Protein AF-A0A257LTM2-F1 (afdb_monomer)

Foldseek 3Di:
DDDPPPPQPDVVLVVVLQVVQVVVQWHWD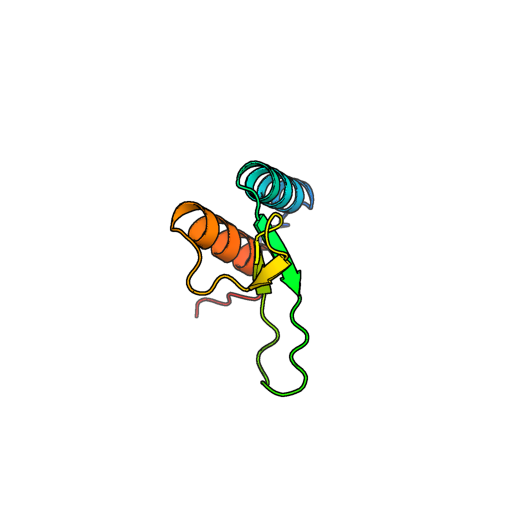QDPPVPDPDRAIFIARNVVRDTDPPDDDVNNVSRVVNCVNVVVDDDD

Radius of gyration: 14.06 Å; Cα contacts (8 Å, |Δi|>4): 72; chains: 1; bounding box: 31×30×39 Å

Sequence (76 aa):
MQRHLAWAATGSDQAAIESRLAQLGYRMEHSLSALEEDEGHAVIEIATDELVDPPPGEVLDLAIAWSVLEGACTTD

pLDDT: mean 74.24, std 18.04, range [40.91, 93.62]

Solvent-accessible surface area (backbone atoms only — not comparable to full-atom values): 4813 Å² total; per-residue (Å²): 139,76,86,82,70,78,76,74,68,49,73,67,58,58,52,50,47,52,52,51,33,50,75,74,40,31,43,81,40,80,43,80,51,92,86,49,101,61,85,41,79,39,45,30,33,65,90,77,71,40,80,44,83,84,52,59,70,76,55,40,55,46,50,52,52,48,40,47,62,74,59,75,59,76,84,127

Mean predicted aligned error: 10.03 Å

Nearest PDB structures (foldseek):
  1zbt-assembly1_A  TM=3.770E-01  e=2.723E+00  Streptococcus mutans
  3llh-assembly1_A  TM=3.599E-01  e=9.336E+00  Homo sapiens

Structure (mmCIF, N/CA/C/O backbone):
data_AF-A0A257LTM2-F1
#
_entry.id   AF-A0A257LTM2-F1
#
loop_
_atom_site.group_PDB
_atom_site.id
_atom_site.type_symbol
_atom_site.label_atom_id
_atom_site.label_alt_id
_atom_site.label_comp_id
_atom_site.label_asym_id
_atom_site.label_entity_id
_atom_site.label_seq_id
_atom_site.pdbx_PDB_ins_code
_atom_site.Cartn_x
_atom_site.Cartn_y
_atom_site.Cartn_z
_atom_site.occupancy
_atom_site.B_iso_or_equiv
_atom_site.auth_seq_id
_atom_site.auth_comp_id
_atom_site.auth_asym_id
_atom_site.auth_atom_id
_atom_site.pdbx_PDB_model_num
ATOM 1 N N . MET A 1 1 ? 24.967 12.221 -27.229 1.00 45.00 1 MET A N 1
ATOM 2 C CA . MET A 1 1 ? 24.348 10.899 -26.985 1.00 45.00 1 MET A CA 1
ATOM 3 C C . MET A 1 1 ? 24.938 10.400 -25.674 1.00 45.00 1 MET A C 1
ATOM 5 O O . MET A 1 1 ? 26.150 10.377 -25.608 1.00 45.00 1 MET A O 1
ATOM 9 N N . GLN A 1 2 ? 24.253 10.119 -24.573 1.00 46.34 2 GLN A N 1
ATOM 10 C CA . GLN A 1 2 ? 22.842 10.065 -24.200 1.00 46.34 2 GLN A CA 1
ATOM 11 C C . GLN A 1 2 ? 22.774 10.638 -22.766 1.00 46.34 2 GLN A C 1
ATOM 13 O O . GLN A 1 2 ? 23.692 10.420 -21.978 1.00 46.34 2 GLN A O 1
ATOM 18 N N . ARG A 1 3 ? 21.748 11.427 -22.431 1.00 48.25 3 ARG A N 1
ATOM 19 C CA . ARG A 1 3 ? 21.527 11.882 -21.050 1.00 48.25 3 ARG A CA 1
ATOM 20 C C . ARG A 1 3 ? 21.008 10.683 -20.256 1.00 48.25 3 ARG A C 1
ATOM 22 O O . ARG A 1 3 ? 19.855 10.317 -20.441 1.00 48.25 3 ARG A O 1
ATOM 29 N N . HIS A 1 4 ? 21.840 10.101 -19.394 1.00 47.91 4 HIS A N 1
ATOM 30 C CA . HIS A 1 4 ? 21.372 9.259 -18.293 1.00 47.91 4 HIS A CA 1
ATOM 31 C C . HIS A 1 4 ? 20.552 10.152 -17.357 1.00 47.91 4 HIS A C 1
ATOM 33 O O . HIS A 1 4 ? 21.088 10.841 -16.492 1.00 47.91 4 HIS A O 1
ATOM 39 N N . LEU A 1 5 ? 19.248 10.221 -17.606 1.00 49.69 5 LEU A N 1
ATOM 40 C CA . LEU A 1 5 ? 18.294 10.735 -16.642 1.00 49.69 5 LEU A CA 1
ATOM 41 C C . LEU A 1 5 ? 18.129 9.638 -15.597 1.00 49.69 5 LEU A C 1
ATOM 43 O O . LEU A 1 5 ? 17.308 8.745 -15.762 1.00 49.69 5 LEU A O 1
ATOM 47 N N . ALA A 1 6 ? 18.944 9.699 -14.544 1.00 49.56 6 ALA A N 1
ATOM 48 C CA . ALA A 1 6 ? 18.539 9.140 -13.268 1.00 49.56 6 ALA A CA 1
ATOM 49 C C . ALA A 1 6 ? 17.201 9.811 -12.931 1.00 49.56 6 ALA A C 1
ATOM 51 O O . ALA A 1 6 ? 17.155 11.015 -12.664 1.00 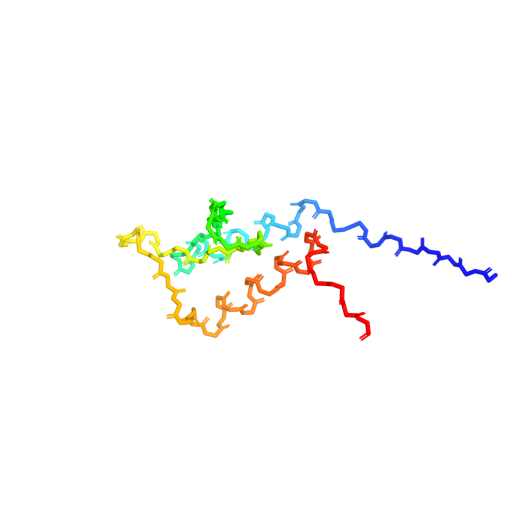49.56 6 ALA A O 1
ATOM 52 N N . TRP A 1 7 ? 16.108 9.069 -13.100 1.00 49.09 7 TRP A N 1
ATOM 53 C CA . TRP A 1 7 ? 14.775 9.485 -12.700 1.00 49.09 7 TRP A CA 1
ATOM 54 C C . TRP A 1 7 ? 14.816 9.612 -11.182 1.00 49.09 7 TRP A C 1
ATOM 56 O O . TRP A 1 7 ? 14.737 8.624 -10.462 1.00 49.09 7 TRP A O 1
ATOM 66 N N . ALA A 1 8 ? 15.074 10.824 -10.697 1.00 49.12 8 ALA A N 1
ATOM 67 C CA . ALA A 1 8 ? 14.982 11.129 -9.286 1.00 49.12 8 ALA A CA 1
ATOM 68 C C . ALA A 1 8 ? 13.507 10.984 -8.904 1.00 49.12 8 ALA A C 1
ATOM 70 O O . ALA A 1 8 ? 12.735 11.925 -9.076 1.00 49.12 8 ALA A O 1
ATOM 71 N N . ALA A 1 9 ? 13.124 9.793 -8.442 1.00 51.66 9 ALA A N 1
ATOM 72 C CA . ALA A 1 9 ? 11.926 9.589 -7.650 1.00 51.66 9 ALA A CA 1
ATOM 73 C C . ALA A 1 9 ? 12.037 10.536 -6.452 1.00 51.66 9 ALA A C 1
ATOM 75 O O . ALA A 1 9 ? 12.779 10.303 -5.498 1.00 51.66 9 ALA A O 1
ATOM 76 N N . THR A 1 10 ? 11.419 11.703 -6.565 1.00 56.34 10 THR A N 1
ATOM 77 C CA . THR A 1 10 ? 11.384 12.681 -5.487 1.00 56.34 10 THR A CA 1
ATOM 78 C C . THR A 1 10 ? 10.606 12.067 -4.330 1.00 56.34 10 THR A C 1
ATOM 80 O O . THR A 1 10 ? 9.537 11.517 -4.561 1.00 56.34 10 THR A O 1
ATOM 83 N N . GLY A 1 11 ? 11.064 12.208 -3.078 1.00 58.78 11 GLY A N 1
ATOM 84 C CA . GLY A 1 11 ? 10.351 11.684 -1.892 1.00 58.78 11 GLY A CA 1
ATOM 85 C C . GLY A 1 11 ? 8.881 12.134 -1.755 1.00 58.78 11 GLY A C 1
ATOM 86 O O . GLY A 1 11 ? 8.140 11.607 -0.935 1.00 58.78 11 GLY A O 1
ATOM 87 N N . SER A 1 12 ? 8.436 13.077 -2.593 1.00 71.44 12 SER A N 1
ATOM 88 C CA . SER A 1 12 ? 7.033 13.446 -2.787 1.00 71.44 12 SER A CA 1
ATOM 89 C C . SER A 1 12 ? 6.163 12.323 -3.372 1.00 71.44 12 SER A C 1
ATOM 91 O O . SER A 1 12 ? 4.986 12.256 -3.029 1.00 71.44 12 SER A O 1
ATOM 93 N N . ASP A 1 13 ? 6.699 11.467 -4.247 1.00 79.50 13 ASP A N 1
ATOM 94 C CA . ASP A 1 13 ? 5.934 10.384 -4.885 1.00 79.50 13 ASP A CA 1
ATOM 95 C C . ASP A 1 13 ? 5.720 9.222 -3.909 1.00 79.50 13 ASP A C 1
ATOM 97 O O . ASP A 1 13 ? 4.615 8.698 -3.783 1.00 79.50 13 ASP A O 1
ATOM 101 N N . GLN A 1 14 ? 6.754 8.901 -3.130 1.00 82.38 14 GLN A N 1
ATOM 102 C CA . GLN A 1 14 ? 6.682 7.921 -2.050 1.00 82.38 14 GLN A CA 1
ATOM 103 C C . GLN A 1 14 ? 5.651 8.339 -0.992 1.00 82.38 14 GLN A C 1
ATOM 105 O O . GLN A 1 14 ? 4.754 7.563 -0.674 1.00 82.38 14 GLN A O 1
ATOM 110 N N . ALA A 1 15 ? 5.688 9.600 -0.543 1.00 85.31 15 ALA A N 1
ATOM 111 C CA . ALA A 1 15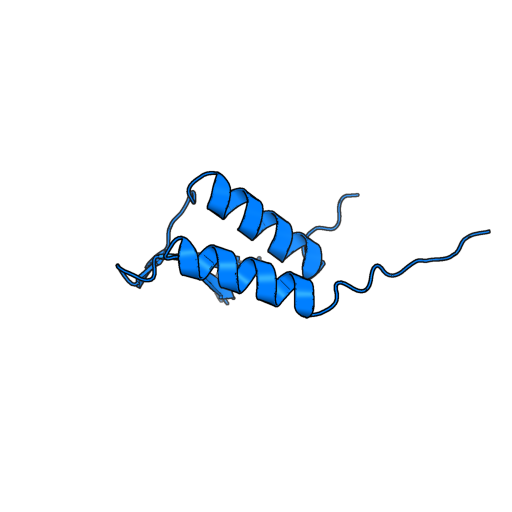 ? 4.709 10.140 0.404 1.00 85.31 15 ALA A CA 1
ATOM 112 C C . ALA A 1 15 ? 3.263 10.105 -0.135 1.00 85.31 15 ALA A C 1
ATOM 114 O O . ALA A 1 15 ? 2.309 9.926 0.627 1.00 85.31 15 ALA A 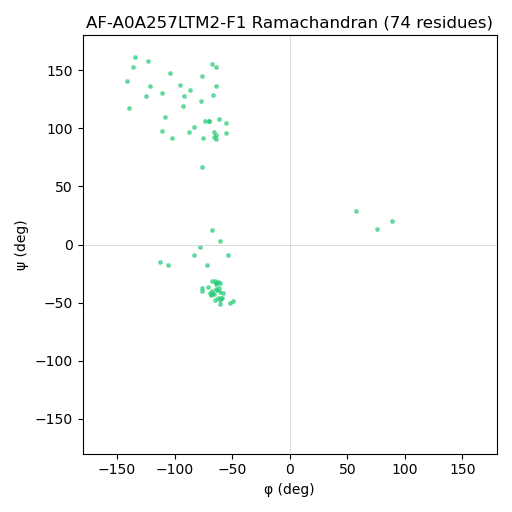O 1
ATOM 115 N N . ALA A 1 16 ? 3.075 10.268 -1.450 1.00 89.75 16 ALA A N 1
ATOM 116 C CA . ALA A 1 16 ? 1.759 10.164 -2.076 1.00 89.75 16 ALA A CA 1
ATOM 117 C C . ALA A 1 16 ? 1.229 8.720 -2.063 1.00 89.75 16 ALA A C 1
ATOM 119 O O . ALA A 1 16 ? 0.053 8.508 -1.755 1.00 89.75 16 ALA A O 1
ATOM 120 N N . ILE A 1 17 ? 2.093 7.738 -2.341 1.00 89.88 17 ILE A N 1
ATOM 121 C CA . ILE A 1 17 ? 1.755 6.310 -2.266 1.00 89.88 17 ILE A CA 1
ATOM 122 C C . ILE A 1 17 ? 1.442 5.912 -0.820 1.00 89.88 17 ILE A C 1
ATOM 124 O O . ILE A 1 17 ? 0.387 5.335 -0.567 1.00 89.88 17 ILE A O 1
ATOM 128 N N . GLU A 1 18 ? 2.292 6.298 0.133 1.00 90.25 18 GLU A N 1
ATOM 129 C CA . GLU A 1 18 ? 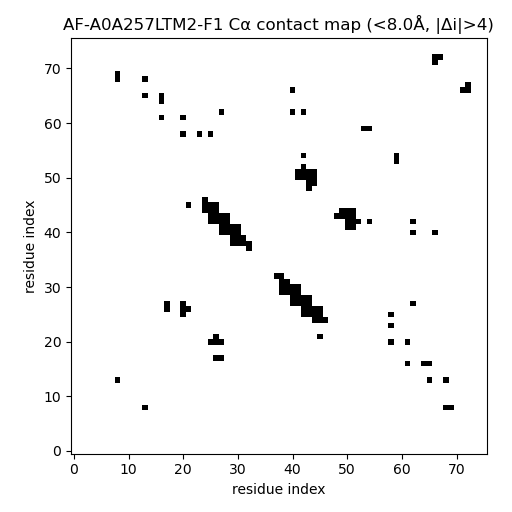2.081 6.122 1.579 1.00 90.25 18 GLU A CA 1
ATOM 130 C C . GLU A 1 18 ? 0.716 6.666 2.019 1.00 90.25 18 GLU A C 1
ATOM 132 O O . GLU A 1 18 ? -0.071 5.975 2.668 1.00 90.25 18 GLU A O 1
ATOM 137 N N . SER A 1 19 ? 0.400 7.905 1.623 1.00 92.25 19 SER A N 1
ATOM 138 C CA . SER A 1 19 ? -0.873 8.537 1.965 1.00 92.25 19 SER A CA 1
ATOM 139 C C . SER A 1 19 ? -2.060 7.792 1.359 1.00 92.25 19 SER A C 1
ATOM 141 O O . SER A 1 19 ? -3.097 7.653 2.015 1.00 92.25 19 SER A O 1
ATOM 143 N N . ARG A 1 20 ? -1.929 7.296 0.122 1.00 92.75 20 ARG A N 1
ATOM 144 C CA . ARG A 1 20 ? -2.994 6.531 -0.529 1.00 92.75 20 ARG A CA 1
ATOM 145 C C . ARG A 1 20 ? -3.203 5.175 0.140 1.00 92.75 20 ARG A C 1
ATOM 147 O O . ARG A 1 20 ? -4.350 4.824 0.404 1.00 92.75 20 ARG A O 1
ATOM 154 N N . LEU A 1 21 ? -2.132 4.460 0.470 1.00 91.62 21 LEU A N 1
ATOM 155 C CA . LEU A 1 21 ? -2.198 3.202 1.214 1.00 91.62 21 LEU A CA 1
ATOM 156 C C . LEU A 1 21 ? -2.874 3.402 2.573 1.00 91.62 21 LEU A C 1
ATOM 158 O O . LEU A 1 21 ? -3.817 2.680 2.894 1.00 91.62 21 LEU A O 1
ATOM 162 N N . ALA A 1 22 ? -2.502 4.451 3.310 1.00 92.62 22 ALA A N 1
ATOM 163 C CA . ALA A 1 22 ? -3.118 4.768 4.596 1.00 92.62 22 ALA A CA 1
ATOM 164 C C . ALA A 1 22 ? -4.624 5.069 4.474 1.00 92.62 22 ALA A C 1
ATOM 166 O O . ALA A 1 22 ? -5.405 4.648 5.325 1.00 92.62 22 ALA A O 1
ATOM 167 N N . GLN A 1 23 ? -5.058 5.750 3.404 1.00 93.56 23 GLN A N 1
ATOM 168 C CA . GLN A 1 23 ? -6.488 5.969 3.119 1.00 93.56 23 GLN A CA 1
ATOM 169 C C . GLN A 1 23 ? -7.240 4.666 2.821 1.00 93.56 23 GLN A C 1
ATOM 171 O O . GLN A 1 23 ? -8.432 4.576 3.109 1.00 93.56 23 GLN A O 1
ATOM 176 N N . LEU A 1 24 ? -6.556 3.682 2.234 1.00 93.25 24 LEU A N 1
ATOM 177 C CA . LEU A 1 24 ? -7.092 2.348 1.964 1.00 93.25 24 LEU A CA 1
ATOM 178 C C . LEU A 1 24 ? -7.006 1.419 3.187 1.00 93.25 24 LEU A C 1
ATOM 180 O O . LEU A 1 24 ? -7.603 0.350 3.163 1.00 93.25 24 LEU A O 1
ATOM 184 N N . GLY A 1 25 ? -6.317 1.833 4.257 1.00 93.62 25 GLY A N 1
ATOM 185 C CA . GLY A 1 25 ? -6.142 1.046 5.478 1.00 93.62 25 GLY A CA 1
ATOM 186 C C . GLY A 1 25 ? -4.918 0.129 5.470 1.00 93.62 25 GLY A C 1
ATOM 187 O O . GLY A 1 25 ? -4.873 -0.803 6.264 1.00 93.62 25 GLY A O 1
ATOM 188 N N . TYR A 1 26 ? -3.926 0.390 4.616 1.00 93.25 26 TYR A N 1
ATOM 189 C CA . TYR A 1 26 ? -2.714 -0.423 4.471 1.00 93.25 26 TYR A CA 1
ATOM 190 C C . TYR A 1 26 ? -1.441 0.404 4.694 1.00 93.25 26 TYR A C 1
ATOM 192 O O . TYR A 1 26 ? -1.445 1.627 4.540 1.00 93.25 26 TYR A O 1
ATOM 200 N N . ARG A 1 27 ? -0.334 -0.262 5.029 1.00 91.75 27 ARG A N 1
ATOM 201 C CA . ARG A 1 27 ? 1.016 0.324 5.061 1.00 91.75 27 ARG A CA 1
ATOM 202 C C . ARG A 1 27 ? 2.036 -0.620 4.426 1.00 91.75 27 ARG A C 1
ATOM 204 O O . ARG A 1 27 ? 1.841 -1.832 4.450 1.00 91.75 27 ARG A O 1
ATOM 211 N N . MET A 1 28 ? 3.116 -0.056 3.891 1.00 87.25 28 MET A N 1
ATOM 212 C CA . MET A 1 28 ? 4.294 -0.828 3.486 1.00 87.25 28 MET A CA 1
ATOM 213 C C . MET A 1 28 ? 5.215 -0.982 4.690 1.00 87.25 28 MET A C 1
ATOM 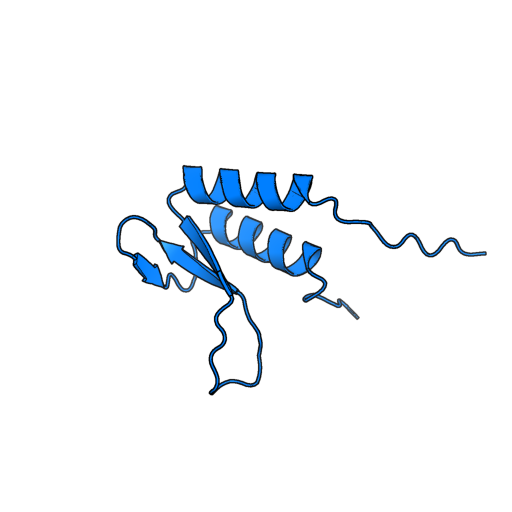215 O O . MET A 1 28 ? 5.511 0.003 5.369 1.00 87.25 28 MET A O 1
ATOM 219 N N . GLU A 1 29 ? 5.696 -2.192 4.934 1.00 85.44 29 GLU A N 1
ATOM 220 C CA . GLU A 1 29 ? 6.810 -2.435 5.844 1.00 85.44 29 GLU A CA 1
ATOM 221 C C . GLU A 1 29 ? 7.943 -3.124 5.094 1.00 85.44 29 GLU A C 1
ATOM 223 O O . GLU A 1 29 ? 7.728 -4.047 4.309 1.00 85.44 29 GLU A O 1
ATOM 228 N N . HIS A 1 30 ? 9.170 -2.668 5.341 1.00 71.12 30 HIS A N 1
ATOM 229 C CA . HIS A 1 30 ? 10.351 -3.395 4.900 1.00 71.12 30 HIS A CA 1
ATOM 230 C C . HIS A 1 30 ? 10.450 -4.655 5.750 1.00 71.12 30 HIS A C 1
ATOM 232 O O . HIS A 1 30 ? 10.786 -4.589 6.936 1.00 71.12 30 HIS A O 1
ATOM 238 N N . SER A 1 31 ? 10.136 -5.803 5.156 1.00 61.19 31 SER A N 1
ATOM 239 C CA . SER A 1 31 ? 10.344 -7.066 5.839 1.00 61.19 31 SER A CA 1
ATOM 240 C C . SER A 1 31 ? 11.796 -7.468 5.637 1.00 61.19 31 SER A C 1
ATOM 242 O O . SER A 1 31 ? 12.181 -7.987 4.593 1.00 61.19 31 SER A O 1
ATOM 244 N N . LEU A 1 32 ? 12.619 -7.241 6.660 1.00 52.88 32 LEU A N 1
ATOM 245 C CA . LEU A 1 32 ? 13.919 -7.895 6.776 1.00 52.88 32 LEU A CA 1
ATOM 246 C C . LEU A 1 32 ? 13.684 -9.336 7.244 1.00 52.88 32 LEU A C 1
ATOM 248 O O . LEU A 1 32 ? 14.029 -9.702 8.371 1.00 52.88 32 LEU A O 1
ATOM 252 N N . SER A 1 33 ? 13.051 -10.159 6.408 1.00 48.28 33 SER A N 1
ATOM 253 C CA . SER A 1 33 ? 13.013 -11.597 6.655 1.00 48.28 33 SER A CA 1
ATOM 254 C C . SER A 1 33 ? 14.441 -12.118 6.536 1.00 48.28 33 SER A C 1
ATOM 256 O O . SER A 1 33 ? 14.920 -12.418 5.455 1.00 48.28 33 SER A O 1
ATOM 258 N N . ALA A 1 34 ? 15.130 -12.261 7.670 1.00 45.66 34 ALA A N 1
ATOM 259 C CA . ALA A 1 34 ? 16.503 -12.771 7.762 1.00 45.66 34 ALA A CA 1
ATOM 260 C C . ALA A 1 34 ? 16.693 -14.216 7.236 1.00 45.66 34 ALA A C 1
ATOM 262 O O . ALA A 1 34 ? 17.774 -14.784 7.379 1.00 45.66 34 ALA A O 1
ATOM 263 N N . LEU A 1 35 ? 15.635 -14.831 6.699 1.00 50.97 35 LEU A N 1
ATOM 264 C CA . LEU A 1 35 ? 15.571 -16.220 6.253 1.00 50.97 35 LEU A CA 1
ATOM 265 C C . LEU A 1 35 ? 15.415 -16.368 4.736 1.00 50.97 35 LEU A C 1
ATOM 267 O O . LEU A 1 35 ? 15.659 -17.461 4.235 1.00 50.97 35 LEU A O 1
ATOM 271 N N . GLU A 1 36 ? 15.045 -15.310 4.016 1.00 49.97 36 GLU A N 1
ATOM 272 C CA . GLU A 1 36 ? 14.898 -15.343 2.562 1.00 49.97 36 GLU A CA 1
ATOM 273 C C . GLU A 1 36 ? 15.774 -14.232 1.989 1.00 49.97 36 GLU A C 1
ATOM 275 O O . GLU A 1 36 ? 15.738 -13.099 2.454 1.00 49.97 36 GLU A O 1
ATOM 280 N N . GLU A 1 37 ? 16.630 -14.571 1.029 1.00 52.28 37 GLU A N 1
ATOM 281 C CA . GLU A 1 37 ? 17.640 -13.682 0.434 1.00 52.28 37 GLU A CA 1
ATOM 282 C C . GLU A 1 37 ? 17.035 -12.522 -0.393 1.00 52.28 37 GLU A C 1
ATOM 284 O O . GLU A 1 37 ? 17.759 -11.824 -1.100 1.00 52.28 37 GLU A O 1
ATOM 289 N N . ASP A 1 38 ? 15.727 -12.293 -0.274 1.00 51.81 38 ASP A N 1
ATOM 290 C CA . ASP A 1 38 ? 14.953 -11.272 -0.964 1.00 51.81 38 ASP A CA 1
ATOM 291 C C . ASP A 1 38 ? 14.491 -10.208 0.042 1.00 51.81 38 ASP A C 1
ATOM 293 O O . ASP A 1 38 ? 13.501 -10.358 0.761 1.00 51.81 38 ASP A O 1
ATOM 297 N N . GLU A 1 39 ? 15.241 -9.107 0.095 1.00 56.72 39 GLU A N 1
ATOM 298 C CA . GLU A 1 39 ? 14.796 -7.865 0.723 1.00 56.72 39 GLU A CA 1
ATOM 299 C C . GLU A 1 39 ? 13.546 -7.377 -0.026 1.00 56.72 39 GLU A C 1
ATOM 301 O O . GLU A 1 39 ? 13.623 -6.962 -1.183 1.00 56.72 39 GLU A O 1
ATOM 306 N N . GLY A 1 40 ? 12.381 -7.483 0.614 1.00 67.31 40 GLY A N 1
ATOM 307 C CA . GLY A 1 40 ? 11.093 -7.220 -0.019 1.00 67.31 40 GLY A CA 1
ATOM 308 C C . GLY A 1 40 ? 10.169 -6.358 0.832 1.00 67.31 40 GLY A C 1
ATOM 309 O O . GLY A 1 40 ? 10.318 -6.228 2.053 1.00 67.31 40 GLY A O 1
ATOM 310 N N . HIS A 1 41 ? 9.175 -5.769 0.174 1.00 74.38 41 HIS A N 1
ATOM 311 C CA . HIS A 1 41 ? 8.132 -5.000 0.839 1.00 74.38 41 HIS A CA 1
ATOM 312 C C . HIS A 1 41 ? 6.932 -5.867 1.172 1.00 74.38 41 HIS A C 1
ATOM 314 O O . HIS A 1 41 ? 6.350 -6.509 0.300 1.00 74.38 41 HIS A O 1
ATOM 320 N N . ALA A 1 42 ? 6.531 -5.824 2.435 1.00 83.94 42 ALA A N 1
ATOM 321 C CA . ALA A 1 42 ? 5.303 -6.419 2.921 1.00 83.94 42 ALA A CA 1
ATOM 322 C C . ALA A 1 42 ? 4.183 -5.373 2.950 1.00 83.94 42 ALA A C 1
ATOM 324 O O . ALA A 1 42 ? 4.384 -4.245 3.405 1.00 83.94 42 ALA A O 1
ATOM 325 N N . VAL A 1 43 ? 2.987 -5.769 2.515 1.00 88.25 43 VAL A N 1
ATOM 326 C CA . VAL A 1 43 ? 1.764 -4.979 2.696 1.00 88.25 43 VAL A CA 1
ATOM 327 C C . VAL A 1 43 ? 1.079 -5.435 3.979 1.00 88.25 43 VAL A C 1
ATOM 329 O O . VAL A 1 43 ? 0.672 -6.591 4.088 1.00 88.25 43 VAL A O 1
ATOM 332 N N . ILE A 1 44 ? 0.920 -4.523 4.935 1.00 90.56 44 ILE A N 1
ATOM 333 C CA . ILE A 1 44 ? 0.273 -4.787 6.225 1.00 90.56 44 ILE A CA 1
ATOM 334 C C . ILE A 1 44 ? -1.062 -4.044 6.290 1.00 90.56 44 ILE A C 1
ATOM 336 O O . ILE A 1 44 ? -1.123 -2.842 6.010 1.00 90.56 44 ILE A O 1
ATOM 340 N N . GLU A 1 45 ? -2.138 -4.734 6.665 1.00 93.25 45 GLU A N 1
ATOM 341 C CA . GLU A 1 45 ? -3.427 -4.100 6.957 1.00 93.25 45 GLU A CA 1
ATOM 342 C C . GLU A 1 45 ? -3.376 -3.434 8.337 1.00 93.25 45 GLU A C 1
ATOM 344 O O . GLU A 1 45 ? -3.121 -4.071 9.351 1.00 93.25 45 GLU A O 1
ATOM 349 N N . ILE A 1 46 ? -3.658 -2.134 8.402 1.00 91.25 46 ILE A N 1
ATOM 350 C CA . ILE A 1 46 ? -3.542 -1.335 9.631 1.00 91.25 46 ILE A CA 1
ATOM 351 C C . ILE A 1 46 ? -4.586 -1.751 10.678 1.00 91.25 46 ILE A C 1
ATOM 353 O O . ILE A 1 46 ? -4.344 -1.634 11.877 1.00 91.25 46 ILE A O 1
ATOM 357 N N . ALA A 1 47 ? -5.766 -2.199 10.241 1.00 91.81 47 ALA A N 1
ATOM 358 C CA . ALA A 1 47 ? -6.862 -2.545 11.144 1.00 91.81 47 ALA A CA 1
ATOM 359 C C . ALA A 1 47 ? -6.594 -3.830 11.943 1.00 91.81 47 ALA A C 1
ATOM 361 O O . ALA A 1 47 ? -6.993 -3.925 13.105 1.00 91.81 47 ALA A O 1
ATOM 362 N N . THR A 1 48 ? -5.949 -4.805 11.308 1.00 89.88 48 THR A N 1
ATOM 363 C CA . THR A 1 48 ? -5.682 -6.147 11.845 1.00 89.88 48 THR A CA 1
ATOM 364 C C . THR A 1 48 ? -4.221 -6.327 12.254 1.00 89.88 48 THR A C 1
ATOM 366 O O . THR A 1 48 ? -3.930 -7.206 13.060 1.00 89.88 48 THR A O 1
ATOM 369 N N . ASP A 1 49 ? -3.329 -5.457 11.766 1.00 88.62 49 ASP A N 1
ATOM 370 C CA . ASP A 1 49 ? -1.868 -5.566 11.872 1.00 88.62 49 ASP A CA 1
ATOM 371 C C . ASP A 1 49 ? -1.342 -6.880 11.256 1.00 88.62 49 ASP A C 1
ATOM 373 O O . ASP A 1 49 ? -0.320 -7.421 11.669 1.00 88.62 49 ASP A O 1
ATOM 377 N N . GLU A 1 50 ? -2.061 -7.412 10.259 1.00 88.75 50 GLU A N 1
ATOM 378 C CA . GLU A 1 50 ? -1.732 -8.665 9.577 1.00 88.75 50 GLU A CA 1
ATOM 379 C C . GLU A 1 50 ? -1.118 -8.421 8.191 1.00 88.75 50 GLU A C 1
ATOM 381 O O . GLU A 1 50 ? -1.457 -7.468 7.483 1.00 88.75 50 GLU A O 1
ATOM 386 N N . LEU A 1 51 ? -0.215 -9.322 7.794 1.00 87.75 51 LEU A N 1
ATOM 387 C CA . LEU A 1 51 ? 0.334 -9.380 6.441 1.00 87.75 51 LEU A CA 1
ATOM 388 C C . LEU A 1 51 ? -0.762 -9.780 5.454 1.00 87.75 51 LEU A C 1
ATOM 390 O O . LEU A 1 51 ? -1.416 -10.810 5.627 1.00 87.75 51 LEU A O 1
ATOM 394 N N . VAL A 1 52 ? -0.908 -9.004 4.384 1.00 86.12 52 VAL A N 1
ATOM 395 C CA . VAL A 1 52 ? -1.860 -9.291 3.312 1.00 86.12 52 VAL A CA 1
ATOM 396 C C .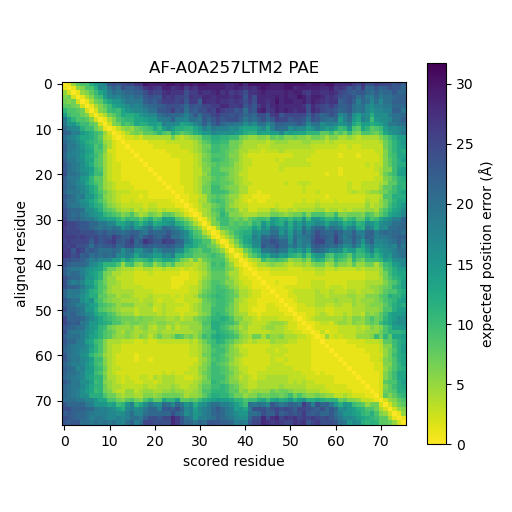 VAL A 1 52 ? -1.109 -9.731 2.064 1.00 86.12 52 VAL A C 1
ATOM 398 O O . VAL A 1 52 ? -0.474 -8.919 1.393 1.00 86.12 52 VAL A O 1
ATOM 401 N N . ASP A 1 53 ? -1.230 -11.018 1.737 1.00 83.50 53 ASP A N 1
ATOM 402 C CA . ASP A 1 53 ? -0.656 -11.618 0.534 1.00 83.50 53 ASP A CA 1
ATOM 403 C C . ASP A 1 53 ? -1.633 -12.637 -0.104 1.00 83.50 53 ASP A C 1
ATOM 405 O O . ASP A 1 53 ? -1.988 -13.630 0.542 1.00 83.50 53 ASP A O 1
ATOM 409 N N . PRO A 1 54 ? -2.112 -12.417 -1.347 1.00 80.31 54 PRO A N 1
ATOM 410 C CA . PRO A 1 54 ? -1.861 -11.244 -2.184 1.00 80.31 54 PRO A CA 1
ATOM 411 C C . PRO A 1 54 ? -2.679 -10.014 -1.739 1.00 80.31 54 PRO A C 1
ATOM 413 O O . PRO A 1 54 ? -3.842 -10.157 -1.344 1.00 80.31 54 PRO A O 1
ATOM 416 N N . PRO A 1 55 ? -2.128 -8.791 -1.856 1.00 85.12 55 PRO A N 1
ATOM 417 C CA . PRO A 1 55 ? -2.879 -7.567 -1.606 1.00 85.12 55 PRO A CA 1
ATOM 418 C C . PRO A 1 55 ? -3.982 -7.334 -2.656 1.00 85.12 55 PRO A C 1
ATOM 420 O O . PRO A 1 55 ? -3.888 -7.811 -3.793 1.00 85.12 55 PRO A O 1
ATOM 423 N N . PRO A 1 56 ? -5.045 -6.580 -2.312 1.00 88.69 56 PRO A N 1
ATOM 424 C CA . PRO A 1 56 ? -6.096 -6.225 -3.262 1.00 88.69 56 PRO A CA 1
ATOM 425 C C . PRO A 1 56 ? -5.543 -5.345 -4.393 1.00 88.69 56 PRO A C 1
ATOM 427 O O . PRO A 1 56 ? -4.592 -4.599 -4.193 1.00 88.69 56 PRO A O 1
ATOM 430 N N . GLY A 1 57 ? -6.163 -5.399 -5.578 1.00 89.81 57 GLY A N 1
ATOM 431 C CA . GLY A 1 57 ? -5.586 -4.865 -6.825 1.00 89.81 57 GLY A CA 1
ATOM 432 C C . GLY A 1 57 ? -5.032 -3.435 -6.752 1.00 89.81 57 GLY A C 1
ATOM 433 O O . GLY A 1 57 ? -3.887 -3.217 -7.121 1.00 89.81 57 GLY A O 1
ATOM 434 N N . GLU A 1 58 ? -5.786 -2.477 -6.203 1.00 90.75 58 GLU A N 1
ATOM 435 C CA . GLU A 1 58 ? -5.306 -1.088 -6.069 1.00 90.75 58 GLU A CA 1
ATOM 436 C C . GLU A 1 58 ? -4.090 -0.972 -5.129 1.00 90.75 58 GLU A C 1
ATOM 438 O O . GLU A 1 58 ? -3.206 -0.148 -5.342 1.00 90.75 58 GLU A O 1
ATOM 443 N N . VAL A 1 59 ? -4.019 -1.814 -4.097 1.00 90.19 59 VAL A N 1
ATOM 444 C CA . VAL A 1 59 ? -2.902 -1.853 -3.143 1.00 90.19 59 VAL A CA 1
ATOM 445 C C . VAL A 1 59 ? -1.687 -2.543 -3.757 1.00 90.19 59 VAL A C 1
ATOM 447 O O . VAL A 1 59 ? -0.567 -2.083 -3.553 1.00 90.19 59 VAL A O 1
ATOM 450 N N . LEU A 1 60 ? -1.902 -3.591 -4.557 1.00 89.00 60 LEU A N 1
ATOM 451 C CA . LEU A 1 60 ? -0.849 -4.237 -5.338 1.00 89.00 60 LEU A CA 1
ATOM 452 C C . LEU A 1 60 ? -0.202 -3.250 -6.320 1.00 89.00 60 LEU A C 1
ATOM 454 O O . LEU A 1 60 ? 1.022 -3.165 -6.375 1.00 89.00 60 LEU A O 1
ATOM 458 N N . ASP A 1 61 ? -1.004 -2.463 -7.042 1.00 90.06 61 ASP A N 1
ATOM 459 C CA . ASP A 1 61 ? -0.500 -1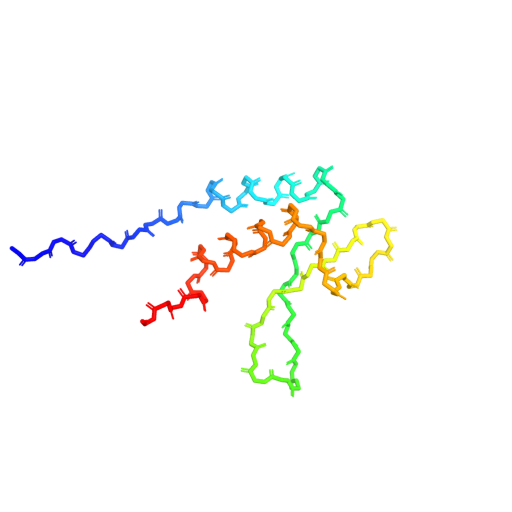.451 -7.978 1.00 90.06 61 ASP A CA 1
ATOM 460 C C . ASP A 1 61 ? 0.359 -0.390 -7.264 1.00 90.06 61 ASP A C 1
ATOM 462 O O . ASP A 1 61 ? 1.418 0.006 -7.758 1.00 90.06 61 ASP A O 1
ATOM 466 N N . LEU A 1 62 ? -0.065 0.042 -6.071 1.00 90.06 62 LEU A N 1
ATOM 467 C CA . LEU A 1 62 ? 0.681 0.982 -5.228 1.00 90.06 62 LEU A CA 1
ATOM 468 C C . LEU A 1 62 ? 1.980 0.372 -4.685 1.00 90.06 62 LEU A C 1
ATOM 470 O O . LEU A 1 62 ? 3.007 1.051 -4.66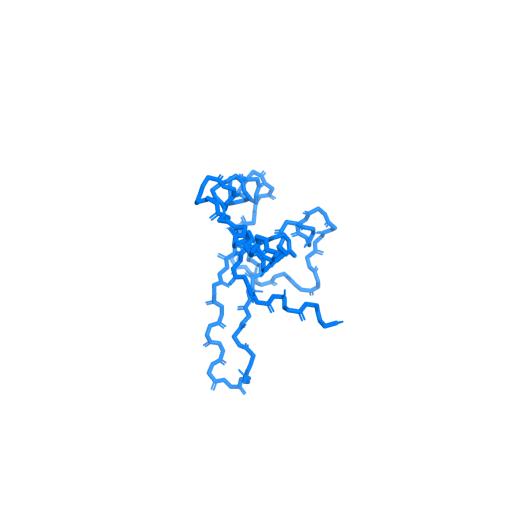8 1.00 90.06 62 LEU A O 1
ATOM 474 N N . ALA A 1 63 ? 1.953 -0.900 -4.285 1.00 86.81 63 ALA A N 1
ATOM 475 C CA . ALA A 1 63 ? 3.135 -1.618 -3.820 1.00 86.81 63 ALA A CA 1
ATOM 476 C C . ALA A 1 63 ? 4.168 -1.803 -4.945 1.00 86.81 63 ALA A C 1
ATOM 478 O O . ALA A 1 63 ? 5.351 -1.545 -4.741 1.00 86.81 63 ALA A O 1
ATOM 479 N N . ILE A 1 64 ? 3.726 -2.145 -6.160 1.00 86.00 64 ILE A N 1
ATOM 480 C CA . ILE A 1 64 ? 4.599 -2.228 -7.341 1.00 86.00 64 ILE A CA 1
ATOM 481 C C . ILE A 1 64 ? 5.211 -0.859 -7.648 1.00 86.00 64 ILE A C 1
ATOM 483 O O . ILE A 1 64 ? 6.419 -0.759 -7.872 1.00 86.00 64 ILE A O 1
ATOM 487 N N . ALA A 1 65 ? 4.400 0.204 -7.638 1.00 86.81 65 ALA A N 1
ATOM 488 C CA . ALA A 1 65 ? 4.893 1.560 -7.862 1.00 86.81 65 ALA A CA 1
ATOM 489 C C . ALA A 1 65 ? 5.974 1.939 -6.839 1.00 86.81 65 ALA A C 1
ATOM 491 O O . ALA A 1 65 ? 7.001 2.495 -7.220 1.00 86.81 65 ALA A O 1
ATOM 492 N N . TRP A 1 66 ? 5.785 1.579 -5.568 1.00 84.19 66 TRP A N 1
ATOM 493 C CA . TRP A 1 66 ? 6.777 1.775 -4.514 1.00 84.19 66 TRP A CA 1
ATOM 494 C C . TRP A 1 66 ? 8.092 1.036 -4.794 1.00 84.19 66 TRP A C 1
ATOM 496 O O . TRP A 1 66 ? 9.153 1.660 -4.801 1.00 84.19 66 TRP A O 1
ATOM 506 N N . SER A 1 67 ? 8.039 -0.265 -5.096 1.00 78.88 67 SER A N 1
ATOM 507 C CA . SER A 1 67 ? 9.241 -1.062 -5.391 1.00 78.88 67 SER A CA 1
ATOM 508 C C . SER A 1 67 ? 9.994 -0.558 -6.631 1.00 78.88 67 SER A C 1
ATOM 510 O O . SER A 1 67 ? 11.224 -0.623 -6.686 1.00 78.88 67 SER A O 1
ATOM 512 N N . VAL A 1 68 ? 9.280 -0.006 -7.620 1.00 82.31 68 VAL A N 1
ATOM 513 C CA . VAL A 1 68 ? 9.888 0.671 -8.778 1.00 82.31 68 VAL A CA 1
ATOM 514 C C . VAL A 1 68 ? 10.596 1.965 -8.359 1.00 82.31 68 VAL A C 1
ATOM 516 O O . VAL A 1 68 ? 11.707 2.214 -8.828 1.00 82.31 68 VAL A O 1
ATOM 519 N N . LEU A 1 69 ? 10.000 2.777 -7.474 1.00 79.56 69 LEU A N 1
ATOM 520 C CA . LEU A 1 69 ? 10.629 4.014 -6.982 1.00 79.56 69 LEU A CA 1
ATOM 521 C C . LEU A 1 69 ? 11.913 3.741 -6.190 1.00 79.56 69 LEU A C 1
ATOM 523 O O . LEU A 1 69 ? 12.878 4.490 -6.335 1.00 79.56 69 LEU A O 1
ATOM 527 N N . GLU A 1 70 ? 11.946 2.674 -5.392 1.00 74.00 70 GLU A N 1
ATOM 528 C CA . GLU A 1 70 ? 13.133 2.302 -4.610 1.00 74.00 70 GLU A CA 1
ATOM 529 C C . GLU A 1 70 ? 14.224 1.602 -5.431 1.00 74.00 70 GLU A C 1
ATOM 531 O O . GLU A 1 70 ? 15.311 1.332 -4.926 1.00 74.00 70 GLU A O 1
ATOM 536 N N . GLY A 1 71 ? 13.980 1.357 -6.722 1.00 65.56 71 GLY A N 1
ATOM 537 C CA . GLY A 1 71 ? 14.957 0.732 -7.612 1.00 65.56 71 GLY A CA 1
ATOM 538 C C . GLY A 1 71 ? 15.113 -0.776 -7.401 1.00 65.56 71 GLY A C 1
ATOM 539 O O . GLY A 1 71 ? 16.045 -1.361 -7.949 1.00 65.56 71 GLY A O 1
ATOM 540 N N . ALA A 1 72 ? 14.195 -1.413 -6.664 1.00 54.88 72 ALA A N 1
ATOM 541 C CA . ALA A 1 72 ? 14.149 -2.866 -6.493 1.00 54.88 72 ALA A CA 1
ATOM 542 C C . ALA A 1 72 ? 13.682 -3.592 -7.773 1.00 54.88 72 ALA A C 1
ATOM 544 O O . ALA A 1 72 ? 13.935 -4.780 -7.947 1.00 54.88 72 ALA A O 1
ATOM 545 N N . CYS A 1 73 ? 13.053 -2.878 -8.716 1.00 45.56 73 CYS A N 1
ATOM 546 C CA . CYS A 1 73 ? 12.680 -3.415 -10.024 1.00 45.56 73 CYS A CA 1
ATOM 547 C C . CYS A 1 73 ? 13.665 -2.946 -11.109 1.00 45.56 73 CYS A C 1
ATOM 549 O O . CYS A 1 73 ? 13.486 -1.894 -11.725 1.00 45.56 73 CYS A O 1
ATOM 551 N N . THR A 1 74 ? 14.714 -3.732 -11.359 1.00 44.94 74 THR A N 1
ATOM 552 C CA . THR A 1 74 ? 15.475 -3.637 -12.613 1.00 44.94 74 THR A CA 1
ATOM 553 C C . THR A 1 74 ? 14.805 -4.547 -13.642 1.00 44.94 74 THR A C 1
ATOM 555 O O . THR A 1 74 ? 15.006 -5.755 -13.655 1.00 44.94 74 THR A O 1
ATOM 558 N N . THR A 1 75 ? 13.948 -3.986 -14.495 1.00 44.22 75 THR A N 1
ATOM 559 C CA . THR A 1 75 ? 13.581 -4.651 -15.754 1.00 44.22 75 THR A CA 1
ATOM 560 C C . THR A 1 75 ? 14.798 -4.627 -16.677 1.00 44.22 75 THR A C 1
ATOM 562 O O . THR A 1 75 ? 15.142 -3.556 -17.185 1.00 44.22 75 THR A O 1
ATOM 565 N N . ASP A 1 76 ? 15.448 -5.780 -16.840 1.00 40.91 76 ASP A N 1
ATOM 566 C CA . ASP A 1 76 ? 16.285 -6.106 -18.007 1.00 40.91 76 ASP A CA 1
ATOM 567 C C . ASP A 1 76 ? 15.401 -6.366 -19.240 1.00 40.91 76 ASP A C 1
ATOM 569 O O . ASP A 1 76 ? 14.357 -7.049 -19.087 1.00 40.91 76 ASP A O 1
#

Secondary structure (DSSP, 8-state):
----------HHHHHHHHHHHHHHTEEEEEE--TTSS--EEEEEETTTTEE-SSPPHHHHHHHHHHHHHTT-----